Protein AF-Q30333-F1 (afdb_monomer)

Solvent-accessible surface area (backbone atoms only — not comparable to full-atom values): 6614 Å² total; per-residue (Å²): 68,47,82,48,92,93,72,69,78,60,46,40,68,58,71,41,67,58,86,97,41,52,37,36,38,34,46,59,85,46,98,76,62,46,51,40,68,60,33,80,92,51,66,78,58,56,71,66,56,44,53,49,51,29,50,52,52,52,51,51,52,51,51,52,48,53,47,44,65,74,59,67,72,65,59,38,41,76,49,75,52,71,44,65,42,100,86,68,44,82,60,24,42,44,48,38,30,19,35,97,89,37,84,69,50,64,60,58,56,92,52,45,73

InterPro domains:
  IPR001039 MHC class I alpha chain, alpha1 alpha2 domains [PR01638] (72-88)
  IPR001039 MHC class I alpha chain, alpha1 alpha2 domains [PR01638] (93-110)
  IPR011161 MHC class I-like antigen recognition-like [PF00129] (1-112)
  IPR011162 MHC classes I/II-like antigen recognition protein [SSF54452] (1-112)
  IPR037055 MHC class I-like antigen recognition-like superfamily [G3DSA:3.30.500.10] (1-113)
  IPR050208 Antigen-presenting and immune regulatory MHC class I-related [PTHR16675] (1-110)

Secondary structure (DSSP, 8-state):
-B--TTSSSPB---EEEETTEEEEE--TTSSS---EE-SGGGTTS-HHHHHHHHHHHHHHHHHHHHHHHHSSSS-SEEEEEEEE-TTS-EEEEEEEEEETTEEEEE--TTT--

Organism: Chlorocebus aethiops (NCBI:txid9534)

Foldseek 3Di:
DADDPPDDDGWDWDWDDDPNFTQWIWTPPDPDTWIDGRDPVCPPPDPVVRVVVRVVVVVVSVVVVVVCVVVVFQFPDWDWDFDADPVRHTPATWTWGDGPPHTRDIDDVVRRD

Sequence (113 aa):
AVSRPGRGEPRFIPVGYVDDTQFVRLDSDTASPRMEPRARSVEQEWPEYWEEETRNTKAHAQTDRVNLRTLRSYYNQSQVGCDLGPDGRLLRRCEQFAYDGKDYLALNEDLCS

pLDDT: mean 79.27, std 14.42, range [39.66, 95.69]

Nearest PDB structures (foldseek):
  2e7l-assembly2_F  TM=9.060E-01  e=9.503E-09  Mus musculus
  4iho-assembly2_D  TM=9.098E-01  e=1.478E-08  Mus musculus
  7p0a-assembly1_A  TM=9.019E-01  e=1.399E-08  Mus musculus
  8d5n-assembly1_C  TM=8.897E-01  e=1.948E-08  Mus musculus
  7na5-assembly1_A  TM=8.764E-01  e=2.176E-08  Mus musculus

Structure (mmCIF, N/CA/C/O backbone):
data_AF-Q30333-F1
#
_entry.id   AF-Q30333-F1
#
loop_
_atom_site.group_PDB
_atom_site.id
_atom_site.type_symbol
_atom_site.label_atom_id
_atom_site.label_alt_id
_atom_site.label_comp_id
_atom_site.label_asym_id
_atom_site.label_entity_id
_atom_site.label_seq_id
_atom_site.pdbx_PDB_ins_code
_atom_site.Cartn_x
_atom_site.Cartn_y
_atom_site.Cartn_z
_atom_site.occupancy
_atom_site.B_iso_or_equiv
_atom_site.auth_seq_id
_atom_site.auth_comp_id
_atom_site.auth_asym_id
_atom_site.auth_atom_id
_atom_site.pdbx_PDB_model_num
ATOM 1 N N . ALA A 1 1 ? 5.632 1.915 -8.612 1.00 64.12 1 ALA A N 1
ATOM 2 C CA . ALA A 1 1 ? 5.861 3.367 -8.797 1.00 64.12 1 ALA A CA 1
ATOM 3 C C . ALA A 1 1 ? 6.005 3.706 -10.279 1.00 64.12 1 ALA A C 1
ATOM 5 O O . ALA A 1 1 ? 6.681 2.973 -10.981 1.00 64.12 1 ALA A O 1
ATOM 6 N N . VAL A 1 2 ? 5.429 4.814 -10.757 1.00 63.19 2 VAL A N 1
ATOM 7 C CA . VAL A 1 2 ? 5.444 5.203 -12.182 1.00 63.19 2 VAL A CA 1
ATOM 8 C C . VAL A 1 2 ? 6.562 6.214 -12.460 1.00 63.19 2 VAL A C 1
ATOM 10 O O . VAL A 1 2 ? 6.631 7.271 -11.826 1.00 63.19 2 VAL A O 1
ATOM 13 N N . SER A 1 3 ? 7.442 5.905 -13.418 1.00 60.91 3 SER A N 1
ATOM 14 C CA . SER A 1 3 ? 8.539 6.788 -13.834 1.00 60.91 3 SER A CA 1
ATOM 15 C C . SER A 1 3 ? 8.033 8.007 -14.609 1.00 60.91 3 SER A C 1
ATOM 17 O O . SER A 1 3 ? 7.202 7.875 -15.505 1.00 60.91 3 SER A O 1
ATOM 19 N N . ARG A 1 4 ? 8.585 9.190 -14.318 1.00 65.19 4 ARG A N 1
ATOM 20 C CA . ARG A 1 4 ? 8.290 10.440 -15.035 1.00 65.19 4 ARG A CA 1
ATOM 21 C C . ARG A 1 4 ? 9.565 11.044 -15.629 1.00 65.19 4 ARG A C 1
ATOM 23 O O . ARG A 1 4 ? 10.323 11.681 -14.894 1.00 65.19 4 ARG A O 1
ATOM 30 N N . PRO A 1 5 ? 9.815 10.892 -16.940 1.00 57.44 5 PRO A N 1
ATOM 31 C CA . PRO A 1 5 ? 10.956 11.532 -17.585 1.00 57.44 5 PRO A CA 1
ATOM 32 C C . PRO A 1 5 ? 10.884 13.059 -17.405 1.00 57.44 5 PRO A C 1
ATOM 34 O O . PRO A 1 5 ? 9.907 13.690 -17.799 1.00 57.44 5 PRO A O 1
ATOM 37 N N . GLY A 1 6 ? 11.894 13.651 -16.758 1.00 60.38 6 GLY A N 1
ATOM 38 C CA . GLY A 1 6 ? 12.052 15.108 -16.624 1.00 60.38 6 GLY A CA 1
ATOM 39 C C . GLY A 1 6 ? 11.307 15.809 -15.474 1.00 60.38 6 GLY A C 1
ATOM 40 O O . GLY A 1 6 ? 11.432 17.024 -15.364 1.00 60.38 6 GLY A O 1
ATOM 41 N N . ARG A 1 7 ? 10.558 15.101 -14.607 1.00 62.91 7 ARG A N 1
ATOM 42 C CA . ARG A 1 7 ? 9.744 15.720 -13.526 1.00 62.91 7 ARG A CA 1
ATOM 43 C C . ARG A 1 7 ? 10.114 15.338 -12.079 1.00 62.91 7 ARG A C 1
ATOM 45 O O . ARG A 1 7 ? 9.323 15.577 -11.175 1.00 62.91 7 ARG A O 1
ATOM 52 N N . GLY A 1 8 ? 11.312 14.812 -11.830 1.00 67.44 8 GLY A N 1
ATOM 53 C CA . GLY A 1 8 ? 11.783 14.518 -10.466 1.00 67.44 8 GLY A CA 1
ATOM 54 C C . GLY A 1 8 ? 11.548 13.068 -10.029 1.00 67.44 8 GLY A C 1
ATOM 55 O O . GLY A 1 8 ? 11.787 12.149 -10.811 1.00 67.44 8 GLY A O 1
ATOM 56 N N . GLU A 1 9 ? 11.169 12.848 -8.764 1.00 68.19 9 GLU A N 1
ATOM 57 C CA . GLU A 1 9 ? 11.002 11.498 -8.199 1.00 68.19 9 GLU A CA 1
ATOM 58 C C . GLU A 1 9 ? 9.798 10.744 -8.809 1.00 68.19 9 GLU A C 1
ATOM 60 O O . GLU A 1 9 ? 8.806 11.373 -9.187 1.00 68.19 9 GLU A O 1
ATOM 65 N N . PRO A 1 10 ? 9.860 9.400 -8.937 1.00 74.75 10 PRO A N 1
ATOM 66 C CA . PRO A 1 10 ? 8.727 8.600 -9.398 1.00 74.75 10 PRO A CA 1
ATOM 67 C C . PRO A 1 10 ? 7.510 8.767 -8.487 1.00 74.75 10 PRO A C 1
ATOM 69 O O . PRO A 1 10 ? 7.639 8.732 -7.263 1.00 74.75 10 PRO A O 1
ATOM 72 N N . ARG A 1 11 ? 6.317 8.866 -9.081 1.00 83.31 11 ARG A N 1
ATOM 73 C CA . ARG A 1 11 ? 5.073 8.884 -8.304 1.00 83.31 11 ARG A CA 1
ATOM 74 C C . ARG A 1 11 ? 4.768 7.474 -7.811 1.00 83.31 11 ARG A C 1
ATOM 76 O O . ARG A 1 11 ? 4.775 6.525 -8.601 1.00 83.31 11 ARG A O 1
ATOM 83 N N . PHE A 1 12 ? 4.449 7.330 -6.533 1.00 82.81 12 PHE A N 1
ATOM 84 C CA . PHE A 1 12 ? 3.960 6.081 -5.960 1.00 82.81 12 PHE A CA 1
ATOM 85 C C . PHE A 1 12 ? 2.594 6.303 -5.305 1.00 82.81 12 PHE A C 1
ATOM 87 O O . PHE A 1 12 ? 2.346 7.329 -4.673 1.00 82.81 12 PHE A O 1
ATOM 94 N N . ILE A 1 13 ? 1.688 5.350 -5.528 1.00 89.25 13 ILE A N 1
ATOM 95 C CA . ILE A 1 13 ? 0.301 5.400 -5.060 1.00 89.25 13 ILE A CA 1
ATOM 96 C C . ILE A 1 13 ? -0.052 4.014 -4.508 1.00 89.25 13 ILE A C 1
ATOM 98 O O . ILE A 1 13 ? -0.608 3.194 -5.240 1.00 89.25 13 ILE A O 1
ATOM 102 N N . PRO A 1 14 ? 0.330 3.699 -3.264 1.00 89.31 14 PRO A N 1
ATOM 103 C CA . PRO A 1 14 ? -0.065 2.452 -2.644 1.00 89.31 14 PRO A CA 1
ATOM 104 C C . PRO A 1 14 ? -1.540 2.536 -2.257 1.00 89.31 14 PRO A C 1
ATOM 106 O O . PRO A 1 14 ? -2.036 3.568 -1.792 1.00 89.31 14 PRO A O 1
ATOM 109 N N . VAL A 1 15 ? -2.239 1.436 -2.499 1.00 93.44 15 VAL A N 1
ATOM 110 C CA . VAL A 1 15 ? -3.657 1.257 -2.206 1.00 93.44 15 VAL A CA 1
ATOM 111 C C . VAL A 1 15 ? -3.831 -0.094 -1.531 1.00 93.44 15 VAL A C 1
ATOM 113 O O . VAL A 1 15 ? -3.205 -1.066 -1.944 1.00 93.44 15 VAL A O 1
ATOM 116 N N . GLY A 1 16 ? -4.655 -0.138 -0.490 1.00 91.38 16 GLY A N 1
ATOM 117 C CA . GLY A 1 16 ? -5.001 -1.372 0.208 1.00 91.38 16 GLY A CA 1
ATOM 118 C C . GLY A 1 16 ? -6.469 -1.702 -0.003 1.00 91.38 16 GLY A C 1
ATOM 119 O O . GLY A 1 16 ? -7.318 -0.808 0.085 1.00 91.38 16 GLY A O 1
ATOM 120 N N . TYR A 1 17 ? -6.751 -2.976 -0.254 1.00 91.50 17 TYR A N 1
ATOM 121 C CA . TYR A 1 17 ? -8.097 -3.525 -0.358 1.00 91.50 17 TYR A CA 1
ATOM 122 C C . TYR A 1 17 ? -8.298 -4.616 0.694 1.00 91.50 17 TYR A C 1
ATOM 124 O O . TYR A 1 17 ? -7.386 -5.396 0.958 1.00 91.50 17 TYR A O 1
ATOM 132 N N . VAL A 1 18 ? -9.487 -4.633 1.291 1.00 90.88 18 VAL A N 1
ATOM 133 C CA . VAL A 1 18 ? -10.043 -5.793 1.992 1.00 90.88 18 VAL A CA 1
ATOM 134 C C . VAL A 1 18 ? -11.278 -6.176 1.198 1.00 90.88 18 VAL A C 1
ATOM 136 O O . VAL A 1 18 ? -12.155 -5.330 0.992 1.00 90.88 18 VAL A O 1
ATOM 139 N N . ASP A 1 19 ? -11.304 -7.409 0.700 1.00 88.69 19 ASP A N 1
ATOM 140 C CA . ASP A 1 19 ? -12.240 -7.838 -0.339 1.00 88.69 19 ASP A CA 1
ATOM 141 C C . ASP A 1 19 ? -12.224 -6.827 -1.510 1.00 88.69 19 ASP A C 1
ATOM 143 O O . ASP A 1 19 ? -11.158 -6.404 -1.961 1.00 88.69 19 ASP A O 1
ATOM 147 N N . ASP A 1 20 ? -13.389 -6.354 -1.953 1.00 89.81 20 ASP A N 1
ATOM 148 C CA . ASP A 1 20 ? -13.517 -5.337 -3.006 1.00 89.81 20 ASP A CA 1
ATOM 149 C C . ASP A 1 20 ? -13.528 -3.891 -2.473 1.00 89.81 20 ASP A C 1
ATOM 151 O O . ASP A 1 20 ? -13.804 -2.935 -3.206 1.00 89.81 20 ASP A O 1
ATOM 155 N N . THR A 1 21 ? -13.246 -3.694 -1.182 1.00 92.50 21 THR A N 1
ATOM 156 C CA . THR A 1 21 ? -13.327 -2.380 -0.537 1.00 92.50 21 THR A CA 1
ATOM 157 C C . THR A 1 21 ? -11.944 -1.786 -0.336 1.00 92.50 21 THR A C 1
ATOM 159 O O . THR A 1 21 ? -11.140 -2.270 0.462 1.00 92.50 21 THR A O 1
ATOM 162 N N . GLN A 1 22 ? -11.676 -0.669 -1.015 1.00 94.75 22 GLN A N 1
ATOM 163 C CA . GLN A 1 22 ? -10.471 0.104 -0.743 1.00 94.75 22 GLN A CA 1
ATOM 164 C C . GLN A 1 22 ? -10.542 0.684 0.675 1.00 94.75 22 GLN A C 1
ATOM 166 O O . GLN A 1 22 ? -11.427 1.488 0.965 1.00 94.75 22 GLN A O 1
ATOM 171 N N . PHE A 1 23 ? -9.586 0.338 1.538 1.00 94.25 23 PHE A N 1
ATOM 172 C CA . PHE A 1 23 ? -9.564 0.809 2.927 1.00 94.25 23 PHE A CA 1
ATOM 173 C C . PHE A 1 23 ? -8.481 1.858 3.187 1.00 94.25 23 PHE A C 1
ATOM 175 O O . PHE A 1 23 ? -8.687 2.730 4.028 1.00 94.25 23 PHE A O 1
ATOM 182 N N . VAL A 1 24 ? -7.386 1.860 2.417 1.00 95.31 24 VAL A N 1
ATOM 183 C CA . VAL A 1 24 ? -6.305 2.853 2.548 1.00 95.31 24 VAL A CA 1
ATOM 184 C C . VAL A 1 24 ? -5.740 3.319 1.210 1.00 95.31 24 VAL A C 1
ATOM 186 O O . VAL A 1 24 ? -5.821 2.635 0.180 1.00 95.31 24 VAL A O 1
ATOM 189 N N . ARG A 1 25 ? -5.171 4.527 1.222 1.00 94.69 25 ARG A N 1
ATOM 190 C CA . ARG A 1 25 ? -4.457 5.129 0.092 1.00 94.69 25 ARG A CA 1
ATOM 191 C C . ARG A 1 25 ? -3.390 6.099 0.574 1.00 94.69 25 ARG A C 1
ATOM 193 O O . ARG A 1 25 ? -3.635 6.862 1.498 1.00 94.69 25 ARG A O 1
ATOM 200 N N . LEU A 1 26 ? -2.278 6.173 -0.147 1.00 93.50 26 LEU A N 1
ATOM 201 C CA . LEU A 1 26 ? -1.368 7.317 -0.097 1.00 93.50 26 LEU A CA 1
ATOM 202 C C . LEU A 1 26 ? -1.115 7.822 -1.521 1.00 93.50 26 LEU A C 1
ATOM 204 O O . LEU A 1 26 ? -1.101 7.046 -2.474 1.00 93.50 26 LEU A O 1
ATOM 208 N N . ASP A 1 27 ? -0.921 9.128 -1.685 1.00 92.25 27 ASP A N 1
ATOM 209 C CA . ASP A 1 27 ? -0.480 9.708 -2.956 1.00 92.25 27 ASP A CA 1
ATOM 210 C C . ASP A 1 27 ? 0.759 10.578 -2.747 1.00 92.25 27 ASP A C 1
ATOM 212 O O . ASP A 1 27 ? 0.709 11.612 -2.074 1.00 92.25 27 ASP A O 1
ATOM 216 N N . SER A 1 28 ? 1.883 10.148 -3.321 1.00 87.81 28 SER A N 1
ATOM 217 C CA . SER A 1 28 ? 3.170 10.824 -3.157 1.00 87.81 28 SER A CA 1
ATOM 218 C C . SER A 1 28 ? 3.243 12.199 -3.819 1.00 87.81 28 SER A C 1
ATOM 220 O O . SER A 1 28 ? 4.149 12.961 -3.505 1.00 87.81 28 SER A O 1
ATOM 222 N N . ASP A 1 29 ? 2.330 12.508 -4.746 1.00 89.38 29 ASP A N 1
ATOM 223 C CA . ASP A 1 29 ? 2.285 13.800 -5.448 1.00 89.38 29 ASP A CA 1
ATOM 224 C C . ASP A 1 29 ? 1.624 14.913 -4.609 1.00 89.38 29 ASP A C 1
ATOM 226 O O . ASP A 1 29 ? 1.533 16.059 -5.051 1.00 89.38 29 ASP A O 1
ATOM 230 N N . THR A 1 30 ? 1.130 14.597 -3.412 1.00 88.75 30 THR A N 1
ATOM 231 C CA . THR A 1 30 ? 0.512 15.578 -2.511 1.00 88.75 30 THR A CA 1
ATOM 232 C C . THR A 1 30 ? 1.564 16.371 -1.728 1.00 88.75 30 THR A C 1
ATOM 234 O O . THR A 1 30 ? 2.687 15.919 -1.529 1.00 88.75 30 THR A O 1
ATOM 237 N N . ALA A 1 31 ? 1.213 17.574 -1.258 1.00 87.19 31 ALA A N 1
ATOM 238 C CA . ALA A 1 31 ? 2.147 18.439 -0.524 1.00 87.19 31 ALA A CA 1
ATOM 239 C C . ALA A 1 31 ? 2.601 17.848 0.825 1.00 87.19 31 ALA A C 1
ATOM 241 O O . ALA A 1 31 ? 3.703 18.130 1.286 1.00 87.19 31 ALA A O 1
ATOM 242 N N . SER A 1 32 ? 1.757 17.024 1.452 1.00 89.12 32 SER A N 1
ATOM 243 C CA . SER A 1 32 ? 2.074 16.303 2.685 1.00 89.12 32 SER A CA 1
ATOM 244 C C . SER A 1 32 ? 1.574 14.859 2.572 1.00 89.12 32 SER A C 1
ATOM 246 O O . SER A 1 32 ? 0.481 14.548 3.051 1.00 89.12 32 SER A O 1
ATOM 248 N N . PRO A 1 33 ? 2.333 13.974 1.894 1.00 90.81 33 PRO A N 1
ATOM 249 C CA . PRO A 1 33 ? 1.910 12.599 1.674 1.00 90.81 33 PRO A CA 1
ATOM 250 C C . PRO A 1 33 ? 1.793 11.844 2.993 1.00 90.81 33 PRO A C 1
ATOM 252 O O . PRO A 1 33 ? 2.773 11.724 3.742 1.00 90.81 33 PRO A O 1
ATOM 255 N N . ARG A 1 34 ? 0.605 11.302 3.239 1.00 94.56 34 ARG A N 1
ATOM 256 C CA . ARG A 1 34 ? 0.262 10.458 4.384 1.00 94.56 34 ARG A CA 1
ATOM 257 C C . ARG A 1 34 ? -0.701 9.363 3.950 1.00 94.56 34 ARG A C 1
ATOM 259 O O . ARG A 1 34 ? -1.327 9.483 2.898 1.00 94.56 34 ARG A O 1
ATOM 266 N N . MET A 1 35 ? -0.771 8.302 4.739 1.00 94.44 35 MET A N 1
ATOM 26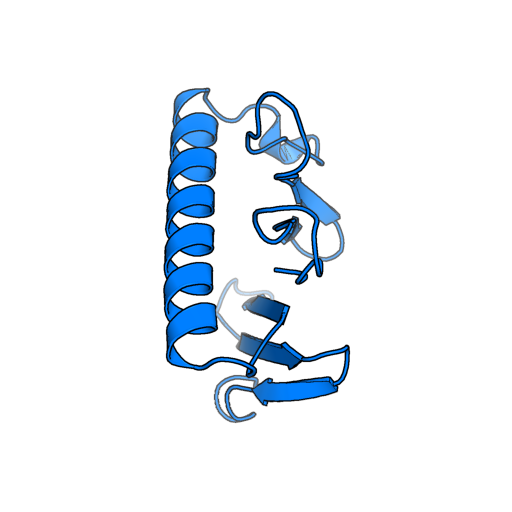7 C CA . MET A 1 35 ? -1.787 7.280 4.564 1.00 94.44 35 MET A CA 1
ATOM 268 C C . MET A 1 35 ? -3.145 7.853 4.976 1.00 94.44 35 MET A C 1
ATOM 270 O O . MET A 1 35 ? -3.252 8.538 5.994 1.00 94.44 35 MET A O 1
ATOM 274 N N . GLU A 1 36 ? -4.159 7.614 4.154 1.00 93.94 36 GLU A N 1
ATOM 275 C CA . GLU A 1 36 ? -5.510 8.131 4.338 1.00 93.94 36 GLU A CA 1
ATOM 276 C C . GLU A 1 36 ? -6.526 6.985 4.389 1.00 93.94 36 GLU A C 1
ATOM 278 O O . GLU A 1 36 ? -6.455 6.074 3.549 1.00 93.94 36 GLU A O 1
ATOM 283 N N . PRO A 1 37 ? -7.504 7.041 5.313 1.00 94.75 37 PRO A N 1
ATOM 284 C CA . PRO A 1 37 ? -8.614 6.101 5.334 1.00 94.75 37 PRO A CA 1
ATOM 285 C C . PRO A 1 37 ? -9.496 6.280 4.095 1.00 94.75 37 PRO A C 1
ATOM 287 O O . PRO A 1 37 ? -9.773 7.394 3.640 1.00 94.75 37 PRO A O 1
ATOM 290 N N . ARG A 1 38 ? -9.955 5.160 3.541 1.00 95.69 38 ARG A N 1
ATOM 291 C CA . ARG A 1 38 ? -10.872 5.087 2.388 1.00 95.69 38 ARG A CA 1
ATOM 292 C C . ARG A 1 38 ? -12.148 4.304 2.695 1.00 95.69 38 ARG A C 1
ATOM 294 O O . ARG A 1 38 ? -13.066 4.310 1.880 1.00 95.69 38 ARG A O 1
ATOM 301 N N . ALA A 1 39 ? -12.225 3.711 3.886 1.00 92.62 39 ALA A N 1
ATOM 302 C CA . ALA A 1 39 ? -13.392 3.015 4.399 1.00 92.62 39 ALA A CA 1
ATOM 303 C C . ALA A 1 39 ? -13.665 3.408 5.856 1.00 92.62 39 ALA A C 1
ATOM 305 O O . ALA A 1 39 ? -12.739 3.636 6.634 1.00 92.62 39 ALA A O 1
ATOM 306 N N . ARG A 1 40 ? -14.947 3.406 6.242 1.00 91.25 40 ARG A N 1
ATOM 307 C CA . ARG A 1 40 ? -15.381 3.718 7.616 1.00 91.25 40 ARG A CA 1
ATOM 308 C C . ARG A 1 40 ? -14.806 2.774 8.667 1.00 91.25 40 ARG A C 1
ATOM 310 O O . ARG A 1 40 ? -14.635 3.181 9.809 1.00 91.25 40 ARG A O 1
ATOM 317 N N . SER A 1 41 ? -14.526 1.527 8.289 1.00 87.56 41 SER A N 1
ATOM 318 C CA . SER A 1 41 ? -13.980 0.505 9.187 1.00 87.56 41 SER A CA 1
ATOM 319 C C . SER A 1 41 ? -12.634 0.895 9.790 1.00 87.56 41 SER A C 1
ATOM 321 O O . SER A 1 41 ? -12.333 0.444 10.886 1.00 87.56 41 SER A O 1
ATOM 323 N N . VAL A 1 42 ? -11.863 1.748 9.109 1.00 90.88 42 VAL A N 1
ATOM 324 C CA . VAL A 1 42 ? -10.525 2.160 9.551 1.00 90.88 42 VAL A CA 1
ATOM 325 C C . VAL A 1 42 ? -10.453 3.619 10.001 1.00 90.88 42 VAL A C 1
ATOM 327 O O . VAL A 1 42 ? -9.427 4.053 10.498 1.00 90.88 42 VAL A O 1
ATOM 330 N N . GLU A 1 43 ? -11.533 4.401 9.900 1.00 89.19 43 GLU A N 1
ATOM 331 C CA . GLU A 1 43 ? -11.539 5.807 10.354 1.00 89.19 43 GLU A CA 1
ATOM 332 C C . GLU A 1 43 ? -11.254 5.961 11.860 1.00 89.19 43 GLU A C 1
ATOM 334 O O . GLU A 1 43 ? -10.822 7.027 12.292 1.00 89.19 43 GLU A O 1
ATOM 339 N N . GLN A 1 44 ? -11.502 4.910 12.648 1.00 90.88 44 GLN A N 1
ATOM 340 C CA . GLN A 1 44 ? -11.333 4.898 14.106 1.00 90.88 44 GLN A CA 1
ATOM 341 C C . GLN A 1 44 ? -9.931 4.470 14.561 1.00 90.8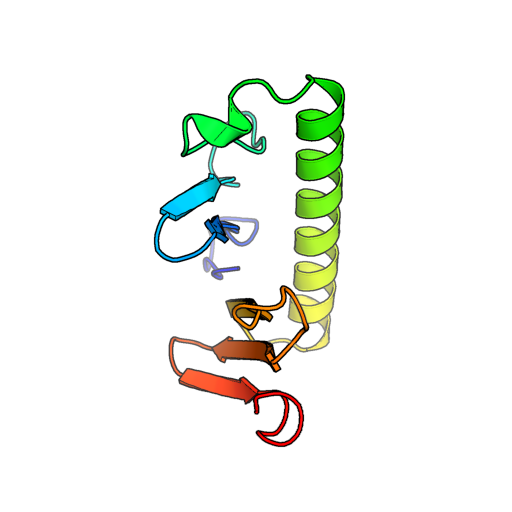8 44 GLN A C 1
ATOM 343 O O . GLN A 1 44 ? -9.675 4.441 15.764 1.00 90.88 44 GLN A O 1
ATOM 348 N N . GLU A 1 45 ? -9.035 4.145 13.628 1.00 92.81 45 GLU A N 1
ATOM 349 C CA . GLU A 1 45 ? -7.657 3.793 13.960 1.00 92.81 45 GLU A CA 1
ATOM 350 C C . GLU A 1 45 ? -6.926 4.966 14.620 1.00 92.81 45 GLU A C 1
ATOM 352 O O . GLU A 1 45 ? -7.150 6.142 14.305 1.00 92.81 45 GLU A O 1
ATOM 357 N N . TRP A 1 46 ? -6.034 4.642 15.551 1.00 90.25 46 TRP A N 1
ATOM 358 C CA . TRP A 1 46 ? -5.312 5.636 16.338 1.00 90.25 46 TRP A CA 1
ATOM 359 C C . TRP A 1 46 ? -4.292 6.421 15.487 1.00 90.25 46 TRP A C 1
ATOM 361 O O . TRP A 1 46 ? -3.757 5.897 14.507 1.00 90.25 46 TRP A O 1
ATOM 371 N N . PRO A 1 47 ? -3.982 7.688 15.829 1.00 91.38 47 PRO A N 1
ATOM 372 C CA . PRO A 1 47 ? -3.035 8.508 15.067 1.00 91.38 47 PRO A CA 1
ATOM 373 C C . PRO A 1 47 ? -1.674 7.837 14.835 1.00 91.38 47 PRO A C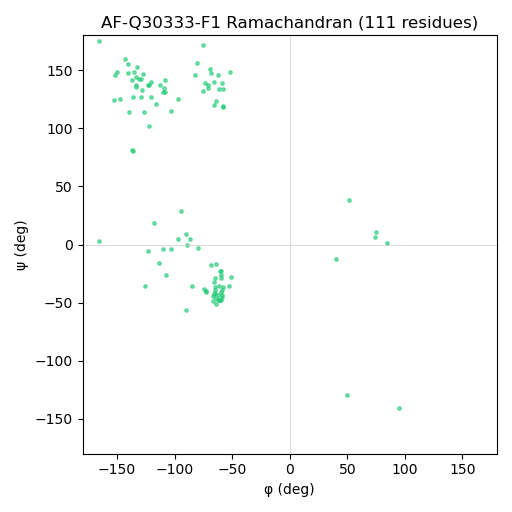 1
ATOM 375 O O . PRO A 1 47 ? -1.095 7.974 13.758 1.00 91.38 47 PRO A O 1
ATOM 378 N N . GLU A 1 48 ? -1.187 7.068 15.808 1.00 93.88 48 GLU A N 1
ATOM 379 C CA . GLU A 1 48 ? 0.098 6.375 15.740 1.00 93.88 48 GLU A CA 1
ATOM 380 C C . GLU A 1 48 ? 0.110 5.285 14.656 1.00 93.88 48 GLU A C 1
A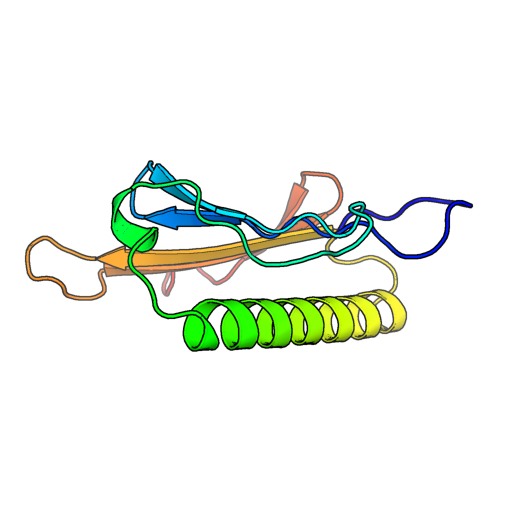TOM 382 O O . GLU A 1 48 ? 1.140 5.099 14.008 1.00 93.88 48 GLU A O 1
ATOM 387 N N . TYR A 1 49 ? -1.031 4.633 14.388 1.00 91.81 49 TYR A N 1
ATOM 388 C CA . TYR A 1 49 ? -1.181 3.675 13.289 1.00 91.81 49 TYR A CA 1
ATOM 389 C C . TYR A 1 49 ? -0.949 4.384 11.957 1.00 91.81 49 TYR A C 1
ATOM 391 O O . TYR A 1 49 ? -0.143 3.950 11.139 1.00 91.81 49 TYR A O 1
ATOM 399 N N . TRP A 1 50 ? -1.581 5.542 11.762 1.00 94.62 50 TRP A N 1
ATOM 400 C CA . TRP A 1 50 ? -1.436 6.317 10.532 1.00 94.62 50 TRP A CA 1
ATOM 401 C C . TRP A 1 50 ? -0.019 6.849 10.323 1.00 94.62 50 TRP A C 1
ATOM 403 O O . TRP A 1 50 ? 0.467 6.896 9.186 1.00 94.62 50 TRP A O 1
ATOM 413 N N . GLU A 1 51 ? 0.660 7.249 11.398 1.00 94.25 51 GLU A N 1
ATOM 414 C CA . GLU A 1 51 ? 2.062 7.660 11.340 1.00 94.25 51 GLU A CA 1
ATOM 415 C C . GLU A 1 51 ? 2.988 6.496 10.981 1.00 94.25 51 GLU A C 1
ATOM 417 O O . GLU A 1 51 ? 3.878 6.656 10.136 1.00 94.25 51 GLU A O 1
ATOM 422 N N . GLU A 1 52 ? 2.774 5.331 11.591 1.00 94.81 52 GLU A N 1
ATOM 423 C CA . GLU A 1 52 ? 3.531 4.114 11.316 1.00 94.81 52 GLU A CA 1
ATOM 424 C C . GLU A 1 52 ? 3.322 3.635 9.877 1.00 94.81 52 GLU A C 1
ATOM 426 O O . GLU A 1 52 ? 4.298 3.496 9.137 1.00 94.81 52 GLU A O 1
ATOM 431 N N . GLU A 1 53 ? 2.073 3.509 9.429 1.00 92.94 53 GLU A N 1
ATOM 432 C CA . GLU A 1 53 ? 1.731 3.099 8.064 1.00 92.94 53 GLU A CA 1
ATOM 433 C C . GLU A 1 53 ? 2.306 4.060 7.022 1.00 92.94 53 GLU A C 1
ATOM 435 O O . GLU A 1 53 ? 2.865 3.644 6.001 1.00 92.94 53 GLU A O 1
ATOM 440 N N . THR A 1 54 ? 2.255 5.366 7.298 1.00 93.19 54 THR A N 1
ATOM 441 C CA . THR A 1 54 ? 2.882 6.378 6.441 1.00 93.19 54 THR A CA 1
ATOM 442 C C . THR A 1 54 ? 4.398 6.188 6.370 1.00 93.19 54 THR A C 1
ATOM 444 O O . THR A 1 54 ? 4.986 6.304 5.289 1.00 93.19 54 THR A O 1
ATOM 447 N N . ARG A 1 55 ? 5.054 5.917 7.505 1.00 93.50 55 ARG A N 1
ATOM 448 C CA . ARG A 1 55 ? 6.509 5.721 7.584 1.00 93.50 55 ARG A CA 1
ATOM 449 C C . ARG A 1 55 ? 6.936 4.451 6.852 1.00 93.50 55 ARG A C 1
ATOM 451 O O . ARG A 1 55 ? 7.840 4.527 6.019 1.00 93.50 55 ARG A O 1
ATOM 458 N N . ASN A 1 56 ? 6.260 3.335 7.108 1.00 89.12 56 ASN A N 1
ATOM 459 C CA . ASN A 1 56 ? 6.521 2.043 6.475 1.00 89.12 56 ASN A CA 1
ATOM 460 C C . ASN A 1 56 ? 6.344 2.144 4.961 1.00 89.12 56 ASN A C 1
ATOM 462 O O . ASN A 1 56 ? 7.248 1.806 4.198 1.00 89.12 56 ASN A O 1
ATOM 466 N N . THR A 1 57 ? 5.239 2.737 4.514 1.00 88.00 57 THR A N 1
ATOM 467 C CA . THR A 1 57 ? 4.959 2.949 3.090 1.00 88.00 57 THR A CA 1
ATOM 468 C C . THR A 1 57 ? 6.038 3.785 2.400 1.00 88.00 57 THR A C 1
ATOM 470 O O . THR A 1 57 ? 6.491 3.449 1.304 1.00 88.00 57 THR A O 1
ATOM 473 N N . LYS A 1 58 ? 6.495 4.872 3.035 1.00 86.06 58 LYS A N 1
ATOM 474 C CA . LYS A 1 58 ? 7.591 5.696 2.503 1.00 86.06 58 LYS A CA 1
ATOM 475 C C . LYS A 1 58 ? 8.909 4.921 2.450 1.00 86.06 58 LYS A C 1
ATOM 477 O O . LYS A 1 58 ? 9.646 5.072 1.477 1.00 86.06 58 LYS A O 1
ATOM 482 N N . ALA A 1 59 ? 9.202 4.093 3.453 1.00 86.19 59 ALA A N 1
ATOM 483 C CA . ALA A 1 59 ? 10.389 3.242 3.464 1.00 86.19 59 ALA A CA 1
ATOM 484 C C . ALA A 1 59 ? 10.352 2.206 2.328 1.00 86.19 59 ALA A C 1
ATOM 486 O O . ALA A 1 59 ? 11.321 2.101 1.577 1.00 86.19 59 ALA A O 1
ATOM 487 N N . HIS A 1 60 ? 9.219 1.522 2.131 1.00 79.44 60 HIS A N 1
ATOM 488 C CA . HIS A 1 60 ? 9.017 0.601 1.009 1.00 79.44 60 HIS A CA 1
ATOM 489 C C . HIS A 1 60 ? 9.190 1.301 -0.339 1.00 79.44 60 HIS A C 1
ATOM 491 O O . HIS A 1 60 ? 9.953 0.826 -1.173 1.00 79.44 60 HIS A O 1
ATOM 497 N N . ALA A 1 61 ? 8.605 2.488 -0.521 1.00 77.31 61 ALA A N 1
ATOM 498 C CA . ALA A 1 61 ? 8.770 3.257 -1.752 1.00 77.31 61 ALA A CA 1
ATOM 499 C C . ALA A 1 61 ? 10.235 3.652 -2.030 1.00 77.31 61 ALA A C 1
ATOM 501 O O . ALA A 1 61 ? 10.657 3.676 -3.189 1.00 77.31 61 ALA A O 1
ATOM 502 N N . GLN A 1 62 ? 11.034 3.953 -0.998 1.00 76.44 62 GLN A N 1
ATOM 503 C CA . GLN A 1 62 ? 12.469 4.218 -1.171 1.00 76.44 62 GLN A CA 1
ATOM 504 C C . GLN A 1 62 ? 13.257 2.942 -1.484 1.00 76.44 62 GLN A C 1
ATOM 506 O O . GLN A 1 62 ? 14.129 2.981 -2.353 1.00 76.44 62 GLN A O 1
ATOM 511 N N . THR A 1 63 ? 12.940 1.816 -0.845 1.00 74.38 63 THR A N 1
ATOM 512 C CA . THR A 1 63 ? 13.531 0.510 -1.172 1.00 74.38 63 THR A CA 1
ATOM 513 C C . THR A 1 63 ? 13.220 0.125 -2.616 1.00 74.38 63 THR A C 1
ATOM 515 O O . THR A 1 63 ? 14.137 -0.165 -3.383 1.00 74.38 63 THR A O 1
ATOM 518 N N . ASP A 1 64 ? 11.961 0.251 -3.035 1.00 67.31 64 ASP A N 1
ATOM 519 C CA . ASP A 1 64 ? 11.529 0.038 -4.414 1.00 67.31 64 ASP A CA 1
ATOM 520 C C . ASP A 1 64 ? 12.249 0.982 -5.370 1.00 67.31 64 ASP A C 1
ATOM 522 O O . ASP A 1 64 ? 12.664 0.565 -6.442 1.00 67.31 64 ASP A O 1
ATOM 526 N N . ARG A 1 65 ? 12.475 2.245 -4.994 1.00 69.25 65 ARG A N 1
ATOM 527 C CA . ARG A 1 65 ? 13.253 3.198 -5.799 1.00 69.25 65 ARG A CA 1
ATOM 528 C C . ARG A 1 65 ? 14.725 2.801 -5.932 1.00 69.25 65 ARG A C 1
ATOM 530 O O . ARG A 1 65 ? 15.292 2.951 -7.015 1.00 69.25 65 ARG A O 1
ATOM 537 N N . VAL A 1 66 ? 15.371 2.355 -4.855 1.00 70.50 66 VAL A N 1
ATOM 538 C CA . VAL A 1 66 ? 16.765 1.877 -4.890 1.00 70.50 66 VAL A CA 1
ATOM 539 C C . VAL A 1 66 ? 16.859 0.616 -5.744 1.00 70.50 66 VAL A C 1
ATOM 541 O O . VAL A 1 66 ? 17.751 0.521 -6.592 1.00 70.50 66 VAL A O 1
ATOM 544 N N . ASN A 1 67 ? 15.892 -0.289 -5.608 1.00 62.75 67 ASN A N 1
ATOM 545 C CA . ASN A 1 67 ? 15.759 -1.465 -6.456 1.00 62.75 67 ASN A CA 1
ATOM 546 C C . ASN A 1 67 ? 15.537 -1.055 -7.916 1.00 62.75 67 ASN A C 1
ATOM 548 O O . ASN A 1 67 ? 16.286 -1.492 -8.774 1.00 62.75 67 ASN A O 1
ATOM 552 N N . LEU A 1 68 ? 14.629 -0.121 -8.204 1.00 59.22 68 LEU A N 1
ATOM 553 C CA . LEU A 1 68 ? 14.379 0.448 -9.535 1.00 59.22 68 LEU A CA 1
ATOM 554 C C . LEU A 1 68 ? 15.624 1.090 -10.159 1.00 59.22 68 LEU A C 1
ATOM 556 O O . LEU A 1 68 ? 15.817 0.994 -11.368 1.00 59.22 68 LEU A O 1
ATOM 560 N N . ARG A 1 69 ? 16.478 1.749 -9.365 1.00 61.59 69 ARG A N 1
ATOM 561 C CA . ARG A 1 69 ? 17.751 2.317 -9.845 1.00 61.59 69 ARG A CA 1
ATOM 562 C C . ARG A 1 69 ? 18.794 1.239 -10.131 1.00 61.59 69 ARG A C 1
ATOM 564 O O . ARG A 1 69 ? 19.496 1.349 -11.132 1.00 61.59 69 ARG A O 1
ATOM 571 N N . THR A 1 70 ? 18.877 0.222 -9.277 1.00 56.44 70 THR A N 1
ATOM 572 C CA . THR A 1 70 ? 19.848 -0.881 -9.379 1.00 56.44 70 THR A CA 1
ATOM 573 C C . THR A 1 70 ? 19.477 -1.870 -10.488 1.00 56.44 70 THR A C 1
ATOM 575 O O . THR A 1 70 ? 20.340 -2.326 -11.229 1.00 56.44 70 THR A O 1
ATOM 578 N N . LEU A 1 71 ? 18.184 -2.143 -10.658 1.00 53.12 71 LEU A N 1
ATOM 579 C CA . LEU A 1 71 ? 17.610 -3.061 -11.645 1.00 53.12 7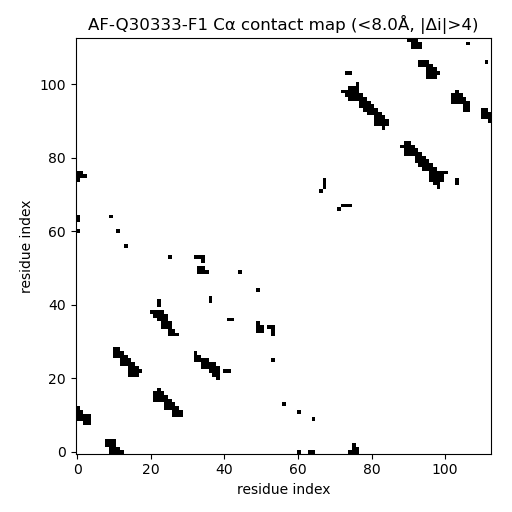1 LEU A CA 1
ATOM 580 C C . LEU A 1 71 ? 17.104 -2.365 -12.919 1.00 53.12 71 LEU A C 1
ATOM 582 O O . LEU A 1 71 ? 16.517 -3.023 -13.768 1.00 53.12 71 LEU A O 1
ATOM 586 N N . ARG A 1 72 ? 17.322 -1.048 -13.026 1.00 48.25 72 ARG A N 1
ATOM 587 C CA . ARG A 1 72 ? 17.050 -0.081 -14.114 1.00 48.25 72 ARG A CA 1
ATOM 588 C C . ARG A 1 72 ? 15.738 -0.151 -14.927 1.00 48.25 72 ARG A C 1
ATOM 590 O O . ARG A 1 72 ? 15.471 0.834 -15.605 1.00 48.25 72 ARG A O 1
ATOM 597 N N . SER A 1 73 ? 14.911 -1.199 -14.860 1.00 50.66 73 SER A N 1
ATOM 598 C CA . SER A 1 73 ? 13.772 -1.399 -15.773 1.00 50.66 73 SER A CA 1
ATOM 599 C C . SER A 1 73 ? 12.720 -2.445 -15.366 1.00 50.66 73 SER A C 1
ATOM 601 O O . SER A 1 73 ? 11.816 -2.650 -16.162 1.00 50.66 73 SER A O 1
ATOM 603 N N . TYR A 1 74 ? 12.774 -3.127 -14.213 1.00 50.84 74 TYR A N 1
ATOM 604 C CA . TYR A 1 74 ? 11.945 -4.344 -14.102 1.00 50.84 74 TYR A CA 1
ATOM 605 C C . TYR A 1 74 ? 10.477 -4.182 -13.682 1.00 50.84 74 TYR A C 1
ATOM 607 O O . TYR A 1 74 ? 9.681 -4.921 -14.236 1.00 50.84 74 TYR A O 1
ATOM 615 N N . TYR A 1 75 ? 10.066 -3.252 -12.799 1.00 57.84 75 TYR A N 1
ATOM 616 C CA . TYR A 1 75 ? 8.647 -3.178 -12.373 1.00 57.84 75 TYR A CA 1
ATOM 617 C C . TYR A 1 75 ? 8.201 -1.778 -11.953 1.00 57.84 75 TYR A C 1
ATOM 619 O O . TYR A 1 75 ? 8.777 -1.188 -11.045 1.00 57.84 75 TYR A O 1
ATOM 627 N N . ASN A 1 76 ? 7.141 -1.245 -12.564 1.00 69.38 76 ASN A N 1
ATOM 628 C CA . ASN A 1 76 ? 6.505 0.006 -12.131 1.00 69.38 76 ASN A CA 1
ATOM 629 C C . ASN A 1 76 ? 5.193 -0.228 -11.360 1.00 69.38 76 ASN A C 1
ATOM 631 O O . ASN A 1 76 ? 4.616 0.725 -10.822 1.00 69.38 76 ASN A O 1
ATOM 635 N N . GLN A 1 77 ? 4.766 -1.485 -11.243 1.00 71.62 77 GLN A N 1
ATOM 636 C CA . GLN A 1 77 ? 3.563 -1.927 -10.547 1.00 71.62 77 GLN A CA 1
ATOM 637 C C . GLN A 1 77 ? 3.878 -3.180 -9.722 1.00 71.62 77 GLN A C 1
ATOM 639 O O . GLN A 1 77 ? 4.650 -4.036 -10.154 1.00 71.62 77 GLN A O 1
ATOM 644 N N . SER A 1 78 ? 3.291 -3.268 -8.534 1.00 76.88 78 SER A N 1
ATOM 645 C CA . SER A 1 78 ? 3.363 -4.438 -7.664 1.00 76.88 78 SER A CA 1
ATOM 646 C C . SER A 1 78 ? 2.010 -4.663 -7.002 1.00 76.88 78 SER A C 1
ATOM 648 O O . SER A 1 78 ? 1.276 -3.709 -6.732 1.00 76.88 78 SER A O 1
ATOM 650 N N . GLN A 1 79 ? 1.691 -5.926 -6.752 1.00 80.88 79 GLN A N 1
ATOM 651 C CA . GLN A 1 79 ? 0.508 -6.361 -6.030 1.00 80.88 79 GLN A CA 1
ATOM 652 C C . GLN A 1 79 ? 0.919 -7.451 -5.048 1.00 80.88 79 GLN A C 1
ATOM 654 O O . GLN A 1 79 ? 1.537 -8.442 -5.429 1.00 80.88 79 GLN A O 1
ATOM 659 N N . VAL A 1 80 ? 0.559 -7.265 -3.783 1.00 83.75 80 VAL A N 1
ATOM 660 C CA . VAL A 1 80 ? 0.762 -8.248 -2.719 1.00 83.75 80 VAL A CA 1
ATOM 661 C C . VAL A 1 80 ? -0.578 -8.445 -2.026 1.00 83.75 80 VAL A C 1
ATOM 663 O O . VAL A 1 80 ? -1.252 -7.464 -1.720 1.00 83.75 80 VAL A O 1
ATOM 666 N N . GLY A 1 81 ? -0.981 -9.691 -1.803 1.00 85.25 81 GLY A N 1
ATOM 667 C CA . GLY A 1 81 ? -2.267 -9.999 -1.189 1.00 85.25 81 GLY A CA 1
ATOM 668 C C . GLY A 1 81 ? -2.376 -11.440 -0.715 1.00 85.25 81 GLY A C 1
ATOM 669 O O . GLY A 1 81 ? -1.477 -12.258 -0.928 1.00 85.25 81 GLY A O 1
ATOM 670 N N . CYS A 1 82 ? -3.491 -11.744 -0.066 1.00 89.44 82 CYS A N 1
ATOM 671 C CA . CYS A 1 82 ? -3.831 -13.090 0.357 1.00 89.44 82 CYS A CA 1
ATOM 672 C C . CYS A 1 82 ? -5.344 -13.286 0.393 1.00 89.44 82 CYS A C 1
ATOM 674 O O . CYS A 1 82 ? -6.065 -12.354 0.744 1.00 89.44 82 CYS A O 1
ATOM 676 N N . ASP A 1 83 ? -5.782 -14.513 0.127 1.00 86.50 83 ASP A N 1
ATOM 677 C CA . ASP A 1 83 ? -7.179 -14.919 0.255 1.00 86.50 83 ASP A CA 1
ATOM 678 C C . ASP A 1 83 ? -7.320 -15.854 1.456 1.00 86.50 83 ASP A C 1
ATOM 680 O O . ASP A 1 83 ? -6.515 -16.776 1.648 1.00 86.50 83 ASP A O 1
ATOM 684 N N . LEU A 1 84 ? -8.341 -15.612 2.276 1.00 87.50 84 LEU A N 1
ATOM 685 C CA . LEU A 1 84 ? -8.658 -16.425 3.447 1.00 87.50 84 LEU A CA 1
ATOM 686 C C . LEU A 1 84 ? -9.927 -17.242 3.197 1.00 87.50 84 LEU A C 1
ATOM 688 O O . LEU A 1 84 ? -10.884 -16.765 2.590 1.00 87.50 84 LEU A O 1
ATOM 692 N N . GLY A 1 85 ? -9.938 -18.479 3.686 1.00 89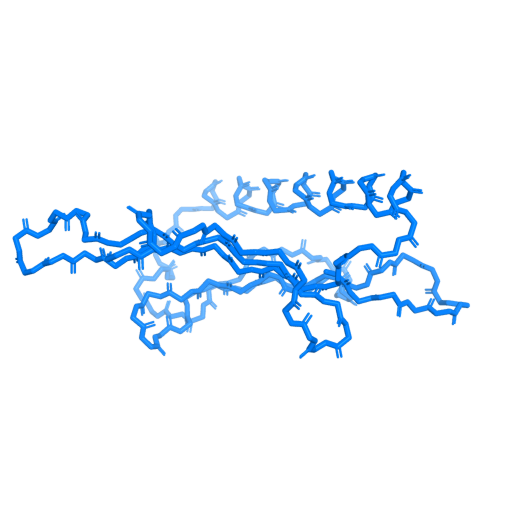.69 85 GLY A N 1
ATOM 693 C CA . GLY A 1 85 ? -11.094 -19.360 3.623 1.00 89.69 85 GLY A CA 1
ATOM 694 C C . GLY A 1 85 ? -12.172 -18.981 4.637 1.00 89.69 85 GLY A C 1
ATOM 695 O O . GLY A 1 85 ? -11.939 -18.158 5.523 1.00 89.69 85 GLY A O 1
ATOM 696 N N . PRO A 1 86 ? -13.356 -19.615 4.568 1.00 90.19 86 PRO A N 1
ATOM 697 C CA . PRO A 1 86 ? -14.444 -19.368 5.518 1.00 90.19 86 PRO A CA 1
ATOM 698 C C . PRO A 1 86 ? -14.063 -19.661 6.978 1.00 90.19 86 PRO A C 1
ATOM 700 O O . PRO A 1 86 ? -14.687 -19.146 7.901 1.00 90.19 86 PRO A O 1
ATOM 703 N N . ASP A 1 87 ? -13.047 -20.498 7.189 1.00 93.62 87 ASP A N 1
ATOM 704 C CA . ASP A 1 87 ? -12.466 -20.832 8.488 1.00 93.62 87 ASP A CA 1
ATOM 705 C C . ASP A 1 87 ? -11.358 -19.854 8.933 1.00 93.62 87 ASP A C 1
ATOM 707 O O . ASP A 1 87 ? -10.721 -20.070 9.965 1.00 93.62 87 ASP A O 1
ATOM 711 N N . GLY A 1 88 ? -11.121 -18.784 8.165 1.00 87.62 88 GLY A N 1
ATOM 712 C CA . GLY A 1 88 ? -10.091 -17.773 8.407 1.00 87.62 88 GLY A CA 1
ATOM 713 C C . GLY A 1 88 ? -8.669 -18.245 8.101 1.00 87.62 88 GLY A C 1
ATOM 714 O O . GLY A 1 88 ? -7.712 -17.531 8.402 1.00 87.62 88 GLY A O 1
ATOM 715 N N . ARG A 1 89 ? -8.497 -19.445 7.532 1.00 91.56 89 ARG A N 1
ATOM 716 C CA . ARG A 1 89 ? -7.174 -19.964 7.175 1.00 91.56 89 ARG A CA 1
ATOM 717 C C . ARG A 1 89 ? -6.720 -19.412 5.836 1.00 91.56 89 ARG A C 1
ATOM 719 O O . ARG A 1 89 ? -7.528 -19.210 4.936 1.00 91.56 89 ARG A O 1
ATOM 726 N N . LEU A 1 90 ? -5.412 -19.199 5.710 1.00 87.19 90 LEU A N 1
ATOM 727 C CA . LEU A 1 90 ? -4.791 -18.811 4.450 1.00 87.19 90 LEU A CA 1
ATOM 728 C C . LEU A 1 90 ? -5.090 -19.870 3.389 1.00 87.19 90 LEU A C 1
ATOM 730 O O . LEU A 1 90 ? -4.690 -21.023 3.549 1.00 87.19 90 LEU A O 1
ATOM 734 N N . LEU A 1 91 ? -5.781 -19.459 2.330 1.00 86.00 91 LEU A N 1
ATOM 735 C CA . LEU A 1 91 ? -5.933 -20.256 1.121 1.00 86.00 91 LEU A CA 1
ATOM 736 C C . LEU A 1 91 ? -4.796 -19.917 0.170 1.00 86.00 91 LEU A C 1
ATOM 738 O O . LEU A 1 91 ? -3.995 -20.790 -0.145 1.00 86.00 91 LEU A O 1
ATOM 742 N N . ARG A 1 92 ? -4.669 -18.625 -0.153 1.00 83.19 92 ARG A N 1
ATOM 743 C CA . ARG A 1 92 ? -3.803 -18.140 -1.223 1.00 83.19 92 ARG A CA 1
ATOM 744 C C . ARG A 1 92 ? -2.917 -16.995 -0.780 1.00 83.19 92 ARG A C 1
ATOM 746 O O . ARG A 1 92 ? -3.387 -16.097 -0.086 1.00 83.19 92 ARG A O 1
ATOM 753 N N . ARG A 1 93 ? -1.668 -16.948 -1.255 1.00 85.31 93 ARG A N 1
ATOM 754 C CA . ARG A 1 93 ? -0.826 -15.745 -1.194 1.00 85.31 93 ARG A CA 1
ATOM 755 C C . ARG A 1 93 ? -0.406 -15.316 -2.597 1.00 85.31 93 ARG A C 1
ATOM 757 O O . ARG A 1 93 ? 0.198 -16.077 -3.337 1.00 85.31 93 ARG A O 1
ATOM 764 N N . CYS A 1 94 ? -0.660 -14.059 -2.932 1.00 78.19 94 CYS A N 1
ATOM 765 C CA . CYS A 1 94 ? -0.286 -13.467 -4.209 1.00 78.19 94 CYS A CA 1
ATOM 766 C C . CYS A 1 94 ? 0.827 -12.443 -4.024 1.00 78.19 94 CYS A C 1
ATOM 768 O O . CYS A 1 94 ? 0.719 -11.541 -3.195 1.00 78.19 94 CYS A O 1
ATOM 770 N N . GLU A 1 95 ? 1.870 -12.552 -4.839 1.00 81.38 95 GLU A N 1
ATOM 771 C CA . GLU A 1 95 ? 2.887 -11.518 -5.001 1.00 81.38 95 GLU A CA 1
ATOM 772 C C . GLU A 1 95 ? 3.245 -11.430 -6.485 1.00 81.38 95 GLU A C 1
ATOM 774 O O . GLU A 1 95 ? 3.728 -12.394 -7.085 1.00 81.38 95 GLU A O 1
ATO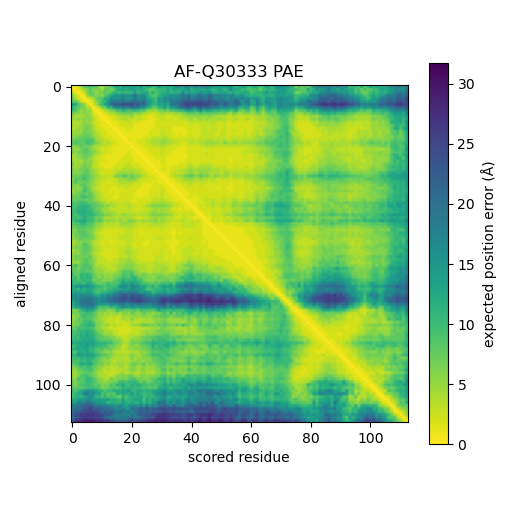M 779 N N . GLN A 1 96 ? 2.908 -10.296 -7.090 1.00 77.25 96 GLN A N 1
ATOM 780 C CA . GLN A 1 96 ? 3.026 -10.057 -8.521 1.00 77.25 96 GLN A CA 1
ATOM 781 C C . GLN A 1 96 ? 3.664 -8.702 -8.780 1.00 77.25 96 GLN A C 1
ATOM 783 O O . GLN A 1 96 ? 3.417 -7.718 -8.079 1.00 77.25 96 GLN A O 1
ATOM 788 N N . PHE A 1 97 ? 4.462 -8.653 -9.834 1.00 77.00 97 PHE A N 1
ATOM 789 C CA . PHE A 1 97 ? 5.156 -7.466 -10.278 1.00 77.00 97 PHE A CA 1
ATOM 790 C C . PHE A 1 97 ? 4.995 -7.304 -11.788 1.00 77.00 97 PHE A C 1
ATOM 792 O O . PHE A 1 97 ? 5.179 -8.250 -12.561 1.00 77.00 97 PHE A O 1
ATOM 799 N N . ALA A 1 98 ? 4.701 -6.076 -12.208 1.00 74.19 98 ALA A N 1
ATOM 800 C CA . ALA A 1 98 ? 4.431 -5.735 -13.596 1.00 74.19 98 ALA A CA 1
ATOM 801 C C . ALA A 1 98 ? 5.198 -4.483 -14.046 1.00 74.19 98 ALA A C 1
ATOM 803 O O . ALA A 1 98 ? 5.521 -3.585 -13.256 1.00 74.19 98 ALA A O 1
ATOM 804 N N . TYR A 1 99 ? 5.472 -4.419 -15.348 1.00 73.25 99 TYR A N 1
ATOM 805 C CA . TYR A 1 99 ? 6.094 -3.284 -16.024 1.00 73.25 99 TYR A CA 1
ATOM 806 C C . TYR A 1 99 ? 5.276 -2.875 -17.240 1.00 73.25 99 TYR A C 1
ATOM 808 O O . TYR A 1 99 ? 4.962 -3.700 -18.094 1.00 73.25 99 TYR A O 1
ATOM 816 N N . ASP A 1 100 ? 4.918 -1.593 -17.308 1.00 74.50 100 ASP A N 1
ATOM 817 C CA . ASP A 1 100 ? 4.103 -1.023 -18.391 1.00 74.50 100 ASP A CA 1
ATOM 818 C C . ASP A 1 100 ? 2.810 -1.815 -18.650 1.00 74.50 100 ASP A C 1
ATOM 820 O O . ASP A 1 100 ? 2.365 -1.992 -19.784 1.00 74.50 100 ASP A O 1
ATOM 824 N N . GLY A 1 101 ? 2.201 -2.296 -17.559 1.00 72.19 101 GLY A N 1
ATOM 825 C CA . GLY A 1 101 ? 0.953 -3.059 -17.587 1.00 72.19 101 GLY A CA 1
ATOM 826 C C . GLY A 1 101 ? 1.097 -4.506 -18.064 1.00 72.19 101 GLY A C 1
ATOM 827 O O . GLY A 1 101 ? 0.081 -5.142 -18.325 1.00 72.19 101 GLY A O 1
ATOM 828 N N . LYS A 1 102 ? 2.323 -5.027 -18.198 1.00 72.81 102 LYS A N 1
ATOM 829 C CA . LYS A 1 102 ? 2.582 -6.447 -18.460 1.00 72.81 102 LYS A CA 1
ATOM 830 C C . LYS A 1 102 ? 3.165 -7.113 -17.225 1.00 72.81 102 LYS A C 1
ATOM 832 O O . LYS A 1 102 ? 4.138 -6.604 -16.663 1.00 72.81 102 LYS A O 1
ATOM 837 N N . ASP A 1 103 ? 2.605 -8.258 -16.858 1.00 67.75 103 ASP A N 1
ATOM 838 C CA . ASP A 1 103 ? 3.167 -9.111 -15.816 1.00 67.75 103 ASP A CA 1
ATOM 839 C C . ASP A 1 103 ? 4.593 -9.498 -16.195 1.00 67.75 103 ASP A C 1
ATOM 841 O O . ASP A 1 103 ? 4.881 -9.846 -17.344 1.00 67.75 103 ASP A O 1
ATOM 845 N N . TYR A 1 104 ? 5.498 -9.388 -15.231 1.00 66.44 104 TYR A N 1
ATOM 846 C CA . TYR A 1 104 ? 6.911 -9.654 -15.458 1.00 66.44 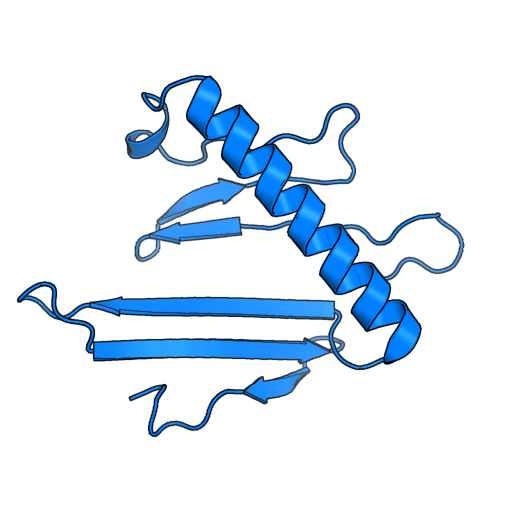104 TYR A CA 1
ATOM 847 C C . TYR A 1 104 ? 7.450 -10.684 -14.463 1.00 66.44 104 TYR A C 1
ATOM 849 O O . TYR A 1 104 ? 8.260 -11.526 -14.844 1.00 66.44 104 TYR A O 1
ATOM 857 N N . LEU A 1 105 ? 6.980 -10.676 -13.211 1.00 67.69 105 LEU A N 1
ATOM 858 C CA . LEU A 1 105 ? 7.347 -11.697 -12.231 1.00 67.69 105 LEU A CA 1
ATOM 859 C C . LEU A 1 105 ? 6.179 -11.948 -11.284 1.00 67.69 105 LEU A C 1
ATOM 861 O O . LEU A 1 105 ? 5.658 -11.019 -10.676 1.00 67.69 105 LEU A O 1
ATOM 865 N N . ALA A 1 106 ? 5.769 -13.203 -11.175 1.00 63.75 106 ALA A N 1
ATOM 866 C CA . ALA A 1 106 ? 4.716 -13.644 -10.276 1.00 63.75 106 ALA A CA 1
ATOM 867 C C . ALA A 1 106 ? 5.232 -14.832 -9.465 1.00 63.75 106 ALA A C 1
ATOM 869 O O . ALA A 1 106 ? 5.975 -15.669 -9.982 1.00 63.75 106 ALA A O 1
ATOM 870 N N . LEU A 1 107 ? 4.852 -14.896 -8.192 1.00 61.84 107 LEU A N 1
ATOM 871 C CA . LEU A 1 107 ? 5.051 -16.091 -7.381 1.00 61.84 107 LEU A CA 1
ATOM 872 C C . LEU A 1 107 ? 4.269 -17.262 -8.013 1.00 61.84 107 LEU A C 1
ATOM 874 O O . LEU A 1 107 ? 3.108 -17.080 -8.384 1.00 61.84 107 LEU A O 1
ATOM 878 N N . ASN A 1 108 ? 4.901 -18.438 -8.145 1.00 51.72 108 ASN A N 1
ATOM 879 C CA . ASN A 1 108 ? 4.292 -19.624 -8.764 1.00 51.72 108 ASN A CA 1
ATOM 880 C C . ASN A 1 108 ? 2.924 -19.967 -8.150 1.00 51.72 108 ASN A C 1
ATOM 882 O O . ASN A 1 108 ? 2.714 -19.791 -6.947 1.00 51.72 108 ASN A O 1
ATOM 886 N N . GLU A 1 109 ? 2.032 -20.525 -8.977 1.00 52.16 109 GLU A N 1
ATOM 887 C CA . GLU A 1 109 ? 0.682 -20.969 -8.594 1.00 52.16 109 GLU A CA 1
ATOM 888 C C . GLU A 1 109 ? 0.667 -21.875 -7.356 1.00 52.16 109 GLU A C 1
ATOM 890 O O . GLU A 1 109 ? -0.266 -21.786 -6.580 1.00 52.16 109 GLU A O 1
ATOM 895 N N . ASP A 1 110 ? 1.727 -22.633 -7.070 1.00 55.19 110 ASP A N 1
ATOM 896 C CA . ASP A 1 110 ? 1.808 -23.490 -5.873 1.00 55.19 110 ASP A CA 1
ATOM 897 C C . ASP A 1 110 ? 1.791 -22.719 -4.531 1.00 55.19 110 ASP A C 1
ATOM 899 O O . ASP A 1 110 ? 1.557 -23.302 -3.474 1.00 55.19 110 ASP A O 1
ATOM 903 N N . LEU A 1 111 ? 2.051 -21.407 -4.553 1.00 48.41 111 LEU A N 1
ATOM 904 C CA . LEU A 1 111 ? 1.897 -20.487 -3.412 1.00 48.41 111 LEU A CA 1
ATOM 905 C C . LEU A 1 111 ? 0.775 -19.454 -3.647 1.00 48.41 111 LEU A C 1
ATOM 907 O O . LEU A 1 111 ? 0.282 -18.845 -2.698 1.00 48.41 111 LEU A O 1
ATOM 911 N N . CYS A 1 112 ? 0.362 -19.324 -4.910 1.00 47.06 112 CYS A N 1
ATOM 912 C CA . CYS A 1 112 ? -0.803 -18.616 -5.435 1.00 47.06 112 CYS A CA 1
ATOM 913 C C . CYS A 1 112 ? -2.016 -19.574 -5.610 1.00 47.06 112 CYS A C 1
ATOM 915 O O . CYS A 1 112 ? -2.833 -19.338 -6.500 1.00 47.06 112 CYS A O 1
ATOM 917 N N . SER A 1 113 ? -2.126 -20.645 -4.813 1.00 39.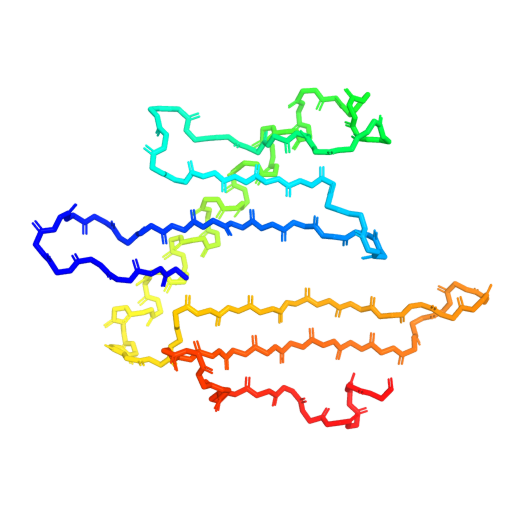66 113 SER A N 1
ATOM 918 C CA . SER A 1 113 ? -3.190 -21.665 -4.915 1.00 39.66 113 SER A CA 1
ATOM 919 C C . SER A 1 113 ? -4.402 -21.329 -4.068 1.00 39.66 113 SER A C 1
ATOM 921 O O . SER A 1 113 ? -4.232 -20.611 -3.068 1.00 39.66 113 SER A O 1
#

Radius of gyration: 15.74 Å; Cα contacts (8 Å, |Δi|>4): 167; chains: 1; bounding box: 35×42×35 Å

Mean predicted aligned error: 8.02 Å